Protein AF-A0A842L112-F1 (afdb_monomer_lite)

pLDDT: mean 90.88, std 11.53, range [52.0, 98.5]

Structure (mmCIF, N/CA/C/O backbone):
data_AF-A0A842L112-F1
#
_entry.id   AF-A0A842L112-F1
#
loop_
_atom_site.group_PDB
_atom_site.id
_atom_site.type_symbol
_atom_site.label_atom_id
_atom_site.label_alt_id
_atom_site.label_comp_id
_atom_site.label_asym_id
_atom_site.label_entity_id
_atom_site.label_seq_id
_atom_site.pdbx_PDB_ins_code
_atom_site.Cartn_x
_atom_site.Cartn_y
_atom_site.Cartn_z
_atom_site.occupancy
_atom_site.B_iso_or_equiv
_atom_site.auth_seq_id
_atom_site.auth_comp_id
_atom_site.auth_asym_id
_atom_site.auth_atom_id
_atom_site.pdbx_PDB_model_num
ATOM 1 N N . MET A 1 1 ? 9.617 6.730 -1.287 1.00 84.69 1 MET A N 1
ATOM 2 C CA . MET A 1 1 ? 8.475 6.600 -2.208 1.00 84.69 1 MET A CA 1
ATOM 3 C C . MET A 1 1 ? 7.296 7.236 -1.511 1.00 84.69 1 MET A C 1
ATOM 5 O O . MET A 1 1 ? 7.073 6.912 -0.352 1.00 84.69 1 MET A O 1
ATOM 9 N N . GLU A 1 2 ? 6.616 8.167 -2.167 1.00 93.19 2 GLU A N 1
ATOM 10 C CA . GLU A 1 2 ? 5.554 8.982 -1.563 1.00 93.19 2 GLU A CA 1
ATOM 11 C C . GLU A 1 2 ? 4.352 8.134 -1.112 1.00 93.19 2 GLU A C 1
ATOM 13 O O . GLU A 1 2 ? 3.786 8.353 -0.044 1.00 93.19 2 GLU A O 1
ATOM 18 N N . GLU A 1 3 ? 3.997 7.112 -1.888 1.00 96.38 3 GLU A N 1
ATOM 19 C CA . GLU A 1 3 ? 2.862 6.220 -1.640 1.00 96.38 3 GLU A CA 1
ATOM 20 C C . GLU A 1 3 ? 3.034 5.439 -0.337 1.00 96.38 3 GLU A C 1
ATOM 22 O O . GLU A 1 3 ? 2.093 5.316 0.444 1.00 96.38 3 GLU A O 1
ATOM 27 N N . ALA A 1 4 ? 4.251 4.970 -0.061 1.00 96.56 4 ALA A N 1
ATOM 28 C CA . ALA A 1 4 ? 4.565 4.286 1.185 1.00 96.56 4 ALA A CA 1
ATOM 29 C C . ALA A 1 4 ? 4.362 5.186 2.410 1.00 96.56 4 ALA A C 1
ATOM 31 O O . ALA A 1 4 ? 3.816 4.735 3.414 1.00 96.56 4 ALA A O 1
ATOM 32 N N . GLU A 1 5 ? 4.759 6.457 2.327 1.00 97.75 5 GLU A N 1
ATOM 33 C CA . GLU A 1 5 ? 4.565 7.414 3.422 1.00 97.75 5 GLU A CA 1
ATOM 34 C 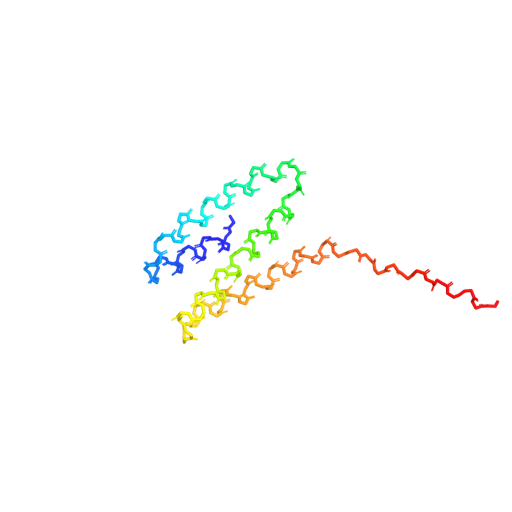C . GLU A 1 5 ? 3.077 7.698 3.656 1.00 97.75 5 GLU A C 1
ATOM 36 O O . GLU A 1 5 ? 2.630 7.716 4.802 1.00 97.75 5 GLU A O 1
ATOM 41 N N . LYS A 1 6 ? 2.276 7.813 2.586 1.00 97.81 6 LYS A N 1
ATOM 42 C CA . LYS A 1 6 ? 0.810 7.944 2.693 1.00 97.81 6 LYS A CA 1
ATOM 43 C C . LYS A 1 6 ? 0.175 6.734 3.382 1.00 97.81 6 LYS A C 1
ATOM 45 O O . LYS A 1 6 ? -0.680 6.904 4.250 1.00 97.81 6 LYS A O 1
ATOM 50 N N . VAL A 1 7 ? 0.604 5.516 3.037 1.00 97.69 7 VAL A N 1
ATOM 51 C CA . VAL A 1 7 ? 0.096 4.287 3.676 1.00 97.69 7 VAL A CA 1
ATOM 52 C C . VAL A 1 7 ? 0.530 4.207 5.135 1.00 97.69 7 VAL A C 1
ATOM 54 O O . VAL A 1 7 ? -0.289 3.854 5.984 1.00 97.69 7 VAL A O 1
ATOM 57 N N . LYS A 1 8 ? 1.775 4.575 5.455 1.00 98.12 8 LYS A N 1
ATOM 58 C CA . LYS A 1 8 ? 2.256 4.634 6.842 1.00 98.12 8 LYS A CA 1
ATOM 59 C C . LYS A 1 8 ? 1.454 5.631 7.674 1.00 98.12 8 LYS A C 1
ATOM 61 O O . LYS A 1 8 ? 0.956 5.255 8.730 1.00 98.12 8 LYS A O 1
ATOM 66 N N . ALA A 1 9 ? 1.233 6.844 7.174 1.00 97.88 9 ALA A N 1
ATOM 67 C CA . ALA A 1 9 ? 0.419 7.844 7.864 1.00 97.88 9 ALA A CA 1
ATOM 68 C C . ALA A 1 9 ? -1.013 7.342 8.131 1.00 97.88 9 ALA A C 1
ATOM 70 O O . ALA A 1 9 ? -1.562 7.542 9.216 1.00 97.88 9 ALA A O 1
ATOM 71 N N . LEU A 1 10 ? -1.610 6.629 7.169 1.00 97.75 10 LEU A N 1
ATOM 72 C CA . LEU A 1 10 ? -2.918 6.004 7.354 1.00 97.75 10 LEU A CA 1
ATOM 73 C C . LEU A 1 10 ? -2.884 4.895 8.418 1.00 97.75 10 LEU A C 1
ATOM 75 O O . LEU A 1 10 ? -3.758 4.859 9.282 1.00 97.75 10 LEU A O 1
ATOM 79 N N . CYS A 1 11 ? -1.879 4.017 8.391 1.00 97.44 11 CYS A N 1
ATOM 80 C CA . CYS A 1 11 ? -1.710 2.966 9.399 1.00 97.44 11 CYS A CA 1
ATOM 81 C C . CYS A 1 11 ? -1.543 3.561 10.803 1.00 97.44 11 CYS A C 1
ATOM 83 O O . CYS A 1 11 ? -2.167 3.085 11.749 1.00 97.44 11 CYS A O 1
ATOM 85 N N . GLU A 1 12 ? -0.768 4.638 10.939 1.00 97.12 12 GLU A N 1
ATOM 86 C CA . GLU A 1 12 ? -0.592 5.346 12.205 1.00 97.12 12 GLU A CA 1
ATOM 87 C C . GLU A 1 12 ? -1.914 5.935 12.717 1.00 97.12 12 GLU A C 1
ATOM 89 O O . GLU A 1 12 ? -2.285 5.692 13.868 1.00 97.12 12 GLU A O 1
ATOM 94 N N . LYS A 1 13 ? -2.679 6.616 11.850 1.00 96.88 13 LYS A N 1
ATOM 95 C CA . LYS A 1 13 ? -4.012 7.159 12.173 1.00 96.88 13 LYS A CA 1
ATOM 96 C C . LYS A 1 13 ? -4.998 6.073 12.623 1.00 96.88 13 LYS A C 1
ATOM 98 O O . LYS A 1 13 ? -5.849 6.332 13.470 1.00 96.88 13 LYS A O 1
ATOM 103 N N . LEU A 1 14 ? -4.892 4.866 12.065 1.00 96.31 14 LEU A N 1
ATOM 104 C CA . LEU A 1 14 ? -5.736 3.713 12.402 1.00 96.31 14 LEU A CA 1
ATOM 105 C C . LEU A 1 14 ? -5.261 2.939 13.645 1.00 96.31 14 LEU A C 1
ATOM 107 O O . LEU A 1 14 ? -5.962 2.032 14.096 1.00 96.31 14 LEU A O 1
ATOM 111 N N . GLY A 1 15 ? -4.095 3.284 14.201 1.00 96.69 15 GLY A N 1
ATOM 112 C CA . GLY A 1 15 ? -3.486 2.585 15.334 1.00 96.69 15 GLY A CA 1
ATOM 113 C C . GLY A 1 15 ? -2.739 1.296 14.964 1.00 96.69 15 GLY A C 1
ATOM 114 O O . GLY A 1 15 ? -2.313 0.565 15.855 1.00 96.69 15 GLY A O 1
ATOM 115 N N . GLU A 1 16 ? -2.528 1.025 13.676 1.00 95.81 16 GLU A N 1
ATOM 116 C CA . GLU A 1 16 ? -1.879 -0.181 13.140 1.00 95.81 16 GLU A CA 1
ATOM 117 C C . GLU A 1 16 ? -0.345 -0.044 13.146 1.00 95.81 16 GLU A C 1
ATOM 119 O O . GLU A 1 16 ? 0.322 -0.135 12.113 1.00 95.81 16 GLU A O 1
ATOM 124 N N . LYS A 1 17 ? 0.242 0.229 14.316 1.00 92.69 17 LYS A N 1
ATOM 125 C CA . LYS A 1 17 ? 1.667 0.594 14.438 1.00 92.69 17 LYS A CA 1
ATOM 126 C C . LYS A 1 17 ? 2.630 -0.498 13.971 1.00 92.69 17 LYS A C 1
ATOM 128 O O . LYS A 1 17 ? 3.690 -0.179 13.435 1.00 92.69 17 LYS A O 1
ATOM 133 N N . ASP A 1 18 ? 2.255 -1.765 14.119 1.00 93.81 18 ASP A N 1
ATOM 134 C CA . ASP A 1 18 ? 3.082 -2.892 13.674 1.00 93.81 18 ASP A CA 1
ATOM 135 C C . ASP A 1 18 ? 3.299 -2.878 12.154 1.00 93.81 18 ASP A C 1
ATOM 137 O O . ASP A 1 18 ? 4.386 -3.207 11.672 1.00 93.81 18 ASP A O 1
ATOM 141 N N . LEU A 1 19 ? 2.303 -2.401 11.397 1.00 95.56 19 LEU A N 1
ATOM 142 C CA . LEU A 1 19 ? 2.371 -2.312 9.940 1.00 95.56 19 LEU A CA 1
ATOM 143 C C . LE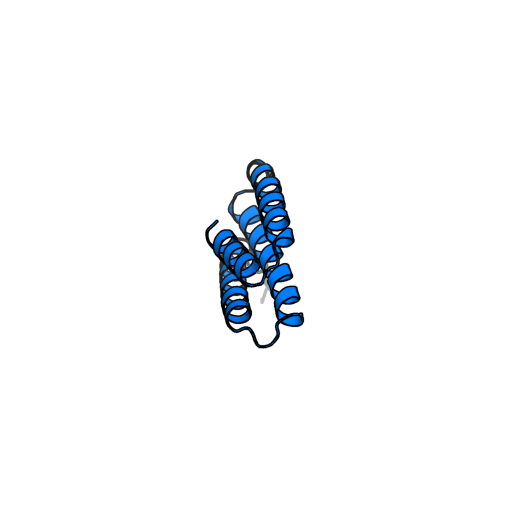U A 1 19 ? 3.400 -1.286 9.457 1.00 95.56 19 LEU A C 1
ATOM 145 O O . LEU A 1 19 ? 3.963 -1.469 8.379 1.00 95.56 19 LEU A O 1
ATOM 149 N N . LEU A 1 20 ? 3.699 -0.250 10.250 1.00 96.31 20 LEU A N 1
ATOM 150 C CA . LEU A 1 20 ? 4.720 0.748 9.907 1.00 96.31 20 LEU A CA 1
ATOM 151 C C . LEU A 1 20 ? 6.083 0.079 9.728 1.00 96.31 20 LEU A C 1
ATOM 153 O O . LEU A 1 20 ? 6.732 0.225 8.692 1.00 96.31 20 LEU A O 1
ATOM 157 N N . ARG A 1 21 ? 6.466 -0.750 10.708 1.00 95.19 21 ARG A N 1
ATOM 158 C CA . ARG A 1 21 ? 7.731 -1.489 10.681 1.00 95.19 21 ARG A CA 1
ATOM 159 C C . ARG A 1 21 ? 7.769 -2.493 9.535 1.00 95.19 21 ARG A C 1
ATOM 161 O O . ARG A 1 21 ? 8.825 -2.681 8.928 1.00 95.19 21 ARG A O 1
ATOM 168 N N . THR A 1 22 ? 6.644 -3.143 9.238 1.00 96.94 22 THR A N 1
ATOM 169 C CA . THR A 1 22 ? 6.546 -4.068 8.103 1.00 96.94 22 THR A CA 1
ATOM 170 C C . THR A 1 22 ? 6.775 -3.343 6.776 1.00 96.94 22 THR A C 1
ATOM 172 O O . THR A 1 22 ? 7.557 -3.830 5.960 1.00 96.94 22 THR A O 1
ATOM 175 N N . ILE A 1 23 ? 6.162 -2.170 6.580 1.00 97.44 23 ILE A N 1
ATOM 176 C CA . ILE A 1 23 ? 6.343 -1.352 5.372 1.00 97.44 23 ILE A CA 1
ATOM 177 C C . ILE A 1 23 ? 7.807 -0.939 5.217 1.00 97.44 23 ILE A C 1
ATOM 179 O O . ILE A 1 23 ? 8.392 -1.165 4.157 1.00 97.44 23 ILE A O 1
ATOM 183 N N . ASP A 1 24 ? 8.421 -0.396 6.269 1.00 96.56 24 ASP A N 1
ATOM 184 C CA . ASP A 1 24 ? 9.816 0.048 6.209 1.00 96.56 24 ASP A CA 1
ATOM 185 C C . ASP A 1 24 ? 10.767 -1.119 5.904 1.00 96.56 24 ASP A C 1
ATOM 187 O O . ASP A 1 24 ? 11.630 -1.008 5.031 1.00 96.56 24 ASP A O 1
ATOM 191 N N . SER A 1 25 ? 10.561 -2.269 6.553 1.00 96.94 25 SER A N 1
ATOM 192 C CA . SER A 1 25 ? 11.380 -3.469 6.328 1.00 96.94 25 SER A CA 1
ATOM 193 C C . SER A 1 25 ? 11.261 -3.974 4.889 1.00 96.94 25 SER A C 1
ATOM 195 O O . SER A 1 25 ? 12.266 -4.316 4.265 1.00 96.94 25 SER A O 1
ATOM 197 N N . PHE A 1 26 ? 10.043 -3.991 4.338 1.00 96.81 26 PHE A N 1
ATOM 198 C CA . PHE A 1 26 ? 9.819 -4.410 2.957 1.00 96.81 26 PHE A CA 1
ATOM 199 C C . PHE A 1 26 ? 10.488 -3.454 1.965 1.00 96.81 26 PHE A C 1
ATOM 201 O O . PHE A 1 26 ? 11.146 -3.905 1.032 1.00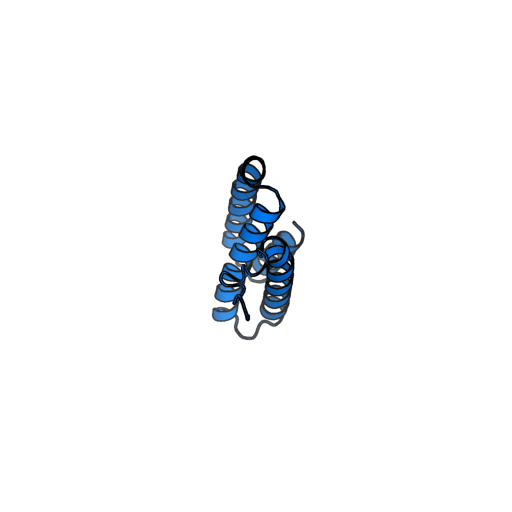 96.81 26 PHE A O 1
ATOM 208 N N . ILE A 1 27 ? 10.383 -2.140 2.180 1.00 95.62 27 ILE A N 1
ATOM 209 C CA . ILE A 1 27 ? 11.008 -1.137 1.307 1.00 95.62 27 ILE A CA 1
ATOM 210 C C . ILE A 1 27 ? 12.531 -1.245 1.333 1.00 95.62 27 ILE A C 1
ATOM 212 O O . ILE A 1 27 ? 13.155 -1.138 0.279 1.00 95.62 27 ILE A O 1
ATOM 216 N N . ILE A 1 28 ? 13.136 -1.466 2.503 1.00 95.06 28 ILE A N 1
ATOM 217 C CA . ILE A 1 28 ? 14.587 -1.666 2.623 1.00 95.06 28 ILE A CA 1
ATOM 218 C C . ILE A 1 28 ? 15.017 -2.883 1.799 1.00 95.06 28 ILE A C 1
ATOM 220 O O . ILE A 1 28 ? 15.873 -2.750 0.925 1.00 95.06 28 ILE A O 1
ATOM 224 N N . LEU A 1 29 ? 14.353 -4.027 1.992 1.00 94.75 29 LEU A N 1
ATOM 225 C CA . LEU A 1 29 ? 14.633 -5.251 1.236 1.00 94.75 29 LEU A CA 1
ATOM 226 C C . LEU A 1 29 ? 14.503 -5.029 -0.279 1.00 94.75 29 LEU A C 1
ATOM 228 O O . LEU A 1 29 ? 15.340 -5.461 -1.068 1.00 94.75 29 LEU A O 1
ATOM 232 N N . GLN A 1 30 ? 13.451 -4.331 -0.697 1.00 93.94 30 GLN A N 1
ATOM 233 C CA . GLN A 1 30 ? 13.187 -4.029 -2.098 1.00 93.94 30 GLN A CA 1
ATOM 234 C C . GLN A 1 30 ? 14.247 -3.094 -2.703 1.00 93.94 30 GLN A C 1
ATOM 236 O O . GLN A 1 30 ? 14.714 -3.326 -3.818 1.00 93.94 30 GLN A O 1
ATOM 241 N N . ARG A 1 31 ? 14.713 -2.090 -1.955 1.00 89.75 31 ARG A N 1
ATOM 242 C CA . ARG A 1 31 ? 15.809 -1.204 -2.384 1.00 89.75 31 ARG A CA 1
ATOM 243 C C . ARG A 1 31 ? 17.131 -1.942 -2.556 1.00 89.75 31 ARG A C 1
ATOM 245 O O . ARG A 1 31 ? 17.859 -1.643 -3.493 1.00 89.75 31 ARG A O 1
ATOM 252 N N . GLU A 1 32 ? 17.434 -2.931 -1.724 1.00 90.69 32 GLU A N 1
ATOM 253 C CA . GLU A 1 32 ? 18.625 -3.766 -1.931 1.00 90.69 32 GLU A CA 1
ATOM 254 C C . GLU A 1 32 ? 18.543 -4.557 -3.250 1.00 90.69 32 GLU A C 1
ATOM 256 O O . GLU A 1 32 ? 19.544 -4.726 -3.953 1.00 90.69 32 GLU A O 1
ATOM 261 N N . LEU A 1 33 ? 17.336 -4.981 -3.640 1.00 87.81 33 LEU A N 1
ATOM 262 C CA . LEU A 1 33 ? 17.081 -5.682 -4.901 1.00 87.81 33 LEU A CA 1
ATOM 263 C C . LEU A 1 33 ? 17.086 -4.764 -6.136 1.00 87.81 33 LEU A C 1
ATOM 265 O O . LEU A 1 33 ? 17.273 -5.270 -7.248 1.00 87.81 33 LEU A O 1
ATOM 269 N N . SER A 1 34 ? 16.921 -3.444 -5.980 1.00 84.00 34 SER A N 1
ATOM 270 C CA . SER A 1 34 ? 16.831 -2.506 -7.117 1.00 84.00 34 SER A CA 1
ATOM 271 C C . SER A 1 34 ? 18.115 -2.463 -7.935 1.00 84.00 34 SER A C 1
ATOM 273 O O . SER A 1 34 ? 18.059 -2.426 -9.163 1.00 84.00 34 SER A O 1
ATOM 275 N N . THR A 1 35 ? 19.260 -2.619 -7.268 1.00 78.94 35 THR A N 1
ATOM 276 C CA . THR A 1 35 ? 20.588 -2.732 -7.892 1.00 78.94 35 THR A CA 1
ATOM 277 C C . THR A 1 35 ? 20.700 -3.900 -8.879 1.00 78.94 35 THR A C 1
ATOM 279 O O . THR A 1 35 ? 21.555 -3.874 -9.760 1.00 78.94 35 THR A O 1
ATOM 282 N N . LYS A 1 36 ? 19.834 -4.918 -8.756 1.00 76.19 36 LYS A N 1
ATOM 283 C CA . LYS A 1 36 ? 19.844 -6.140 -9.578 1.00 76.19 36 LYS A CA 1
ATOM 284 C C . LYS A 1 36 ? 18.701 -6.215 -10.589 1.00 76.19 36 LYS A C 1
ATOM 286 O O . LYS A 1 36 ? 18.848 -6.893 -11.600 1.00 76.19 36 LYS A O 1
ATOM 291 N N . LYS A 1 37 ? 17.550 -5.598 -10.297 1.00 75.56 37 LYS A N 1
ATOM 292 C CA . LYS A 1 37 ? 16.305 -5.769 -11.074 1.00 75.56 37 LYS A CA 1
ATOM 293 C C . LYS A 1 37 ? 15.769 -4.490 -11.727 1.00 75.56 37 LYS A C 1
ATOM 295 O O . LYS A 1 37 ? 14.828 -4.578 -12.509 1.00 75.56 37 LYS A O 1
ATOM 300 N N . GLY A 1 38 ? 16.367 -3.334 -11.442 1.00 87.19 38 GLY A N 1
ATOM 301 C CA . GLY A 1 38 ? 15.897 -2.031 -11.912 1.00 87.19 38 GLY A CA 1
ATOM 302 C C . GLY A 1 38 ? 14.863 -1.402 -10.974 1.00 87.19 38 GLY A C 1
ATOM 303 O O . GLY A 1 38 ? 14.096 -2.094 -10.302 1.00 87.19 38 GLY A O 1
ATOM 304 N N . GLU A 1 39 ? 14.860 -0.070 -10.916 1.00 89.81 39 GLU A N 1
ATOM 305 C CA . GLU A 1 39 ? 14.044 0.705 -9.974 1.00 89.81 39 GLU A CA 1
ATOM 306 C C . GLU A 1 39 ? 12.538 0.545 -10.224 1.00 89.81 39 GLU A C 1
ATOM 308 O O . GLU A 1 39 ? 11.788 0.284 -9.285 1.00 89.81 39 GLU A O 1
ATOM 313 N N . ASP A 1 40 ? 12.099 0.594 -11.485 1.00 91.06 40 ASP A N 1
ATOM 314 C CA . ASP A 1 40 ? 10.683 0.439 -11.834 1.00 91.06 40 ASP A CA 1
ATOM 315 C C . ASP A 1 40 ? 10.142 -0.943 -11.423 1.00 91.06 40 ASP A C 1
ATOM 317 O O . ASP A 1 40 ? 9.035 -1.041 -10.897 1.00 91.06 40 ASP A O 1
ATOM 321 N N . PHE A 1 41 ? 10.934 -2.013 -11.570 1.00 90.12 41 PHE A N 1
ATOM 322 C CA . PHE A 1 41 ? 10.512 -3.363 -11.177 1.00 90.12 41 PHE A CA 1
ATOM 323 C C . PHE A 1 41 ? 10.274 -3.449 -9.666 1.00 90.12 41 PHE A C 1
ATOM 325 O O . PHE A 1 41 ? 9.289 -4.013 -9.186 1.00 90.12 41 PHE A O 1
ATOM 332 N N . VAL A 1 42 ? 11.190 -2.856 -8.906 1.00 93.25 42 VAL A N 1
ATOM 333 C CA . VAL A 1 42 ? 11.110 -2.789 -7.450 1.00 93.25 42 VAL A CA 1
ATOM 334 C C . VAL A 1 42 ? 9.931 -1.930 -6.996 1.00 93.25 42 VAL A C 1
ATOM 336 O O . VAL A 1 42 ? 9.223 -2.294 -6.056 1.00 93.25 42 VAL A O 1
ATOM 339 N N . ASN A 1 43 ? 9.666 -0.829 -7.694 1.00 94.81 43 ASN A N 1
ATOM 340 C CA . ASN A 1 43 ? 8.537 0.041 -7.402 1.00 94.81 43 ASN A CA 1
ATOM 341 C C . ASN A 1 43 ? 7.190 -0.664 -7.644 1.00 94.81 43 ASN A C 1
ATOM 343 O O . ASN A 1 43 ? 6.304 -0.541 -6.799 1.00 94.81 43 ASN A O 1
ATOM 347 N N . VAL A 1 44 ? 7.050 -1.481 -8.701 1.00 95.44 44 VAL A N 1
ATOM 348 C CA . VAL A 1 44 ? 5.856 -2.335 -8.902 1.00 95.44 44 VAL A CA 1
ATOM 349 C C . VAL A 1 44 ? 5.658 -3.278 -7.715 1.00 95.44 44 VAL A C 1
ATOM 351 O O . VAL A 1 44 ? 4.549 -3.383 -7.189 1.00 95.44 44 VAL A O 1
ATOM 354 N N . ALA A 1 45 ? 6.728 -3.927 -7.247 1.00 95.38 45 ALA A N 1
ATOM 355 C CA . ALA A 1 45 ? 6.656 -4.850 -6.115 1.00 95.38 45 ALA A CA 1
ATOM 356 C C . ALA A 1 45 ? 6.227 -4.151 -4.812 1.00 95.38 45 ALA A C 1
ATOM 358 O O . ALA A 1 45 ? 5.400 -4.684 -4.070 1.00 95.38 45 ALA A O 1
ATOM 359 N N . ILE A 1 46 ? 6.747 -2.948 -4.544 1.00 97.31 46 ILE A N 1
ATOM 360 C CA . ILE A 1 46 ? 6.335 -2.132 -3.392 1.00 97.31 46 ILE A CA 1
ATOM 361 C C . ILE A 1 46 ? 4.863 -1.738 -3.506 1.00 97.31 46 ILE A C 1
ATOM 363 O O . ILE A 1 46 ? 4.111 -1.944 -2.554 1.00 97.31 46 ILE A O 1
ATOM 367 N N . LEU A 1 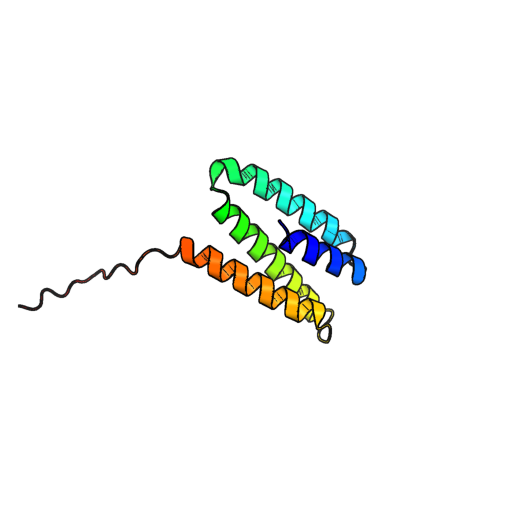47 ? 4.420 -1.239 -4.660 1.00 97.81 47 LEU A N 1
ATOM 368 C CA . LEU A 1 47 ? 3.020 -0.866 -4.866 1.00 97.81 47 LEU A CA 1
ATOM 369 C C . LEU A 1 47 ? 2.078 -2.072 -4.716 1.00 97.81 47 LEU A C 1
ATOM 371 O O . LEU A 1 47 ? 1.040 -1.952 -4.070 1.00 97.81 47 LEU A O 1
ATOM 375 N N . GLY A 1 48 ? 2.456 -3.247 -5.227 1.00 98.00 48 GLY A N 1
ATOM 376 C CA . GLY A 1 48 ? 1.677 -4.480 -5.069 1.00 98.00 48 GLY A CA 1
ATOM 377 C C . GLY A 1 48 ? 1.570 -4.938 -3.612 1.00 98.00 48 GLY A C 1
ATOM 378 O O . GLY A 1 48 ? 0.496 -5.338 -3.157 1.00 98.00 48 GLY A O 1
ATOM 379 N N . PHE A 1 49 ? 2.657 -4.821 -2.848 1.00 98.12 49 PHE A N 1
ATOM 380 C CA . PHE A 1 49 ? 2.649 -5.101 -1.413 1.00 98.12 49 PHE A CA 1
ATOM 381 C C . PHE A 1 49 ? 1.713 -4.151 -0.648 1.00 98.12 49 PHE A C 1
ATOM 383 O O . PHE A 1 49 ? 0.861 -4.605 0.122 1.00 98.12 49 PHE A O 1
ATOM 390 N N . LEU A 1 50 ? 1.816 -2.843 -0.905 1.00 98.38 50 LEU A N 1
ATOM 391 C CA . LEU A 1 50 ? 0.957 -1.833 -0.282 1.00 98.38 50 LEU A CA 1
ATOM 392 C C . LEU A 1 50 ? -0.523 -2.028 -0.654 1.00 98.38 50 LEU A C 1
ATOM 394 O O . LEU A 1 50 ? -1.393 -1.914 0.211 1.00 98.38 50 LEU A O 1
ATOM 398 N N . GLU A 1 51 ? -0.821 -2.381 -1.908 1.00 98.50 51 GLU A N 1
ATOM 399 C CA . GLU A 1 51 ? -2.176 -2.737 -2.340 1.00 98.50 51 GLU A CA 1
ATOM 400 C C . GLU A 1 51 ? -2.734 -3.910 -1.520 1.00 98.50 51 GLU A C 1
ATOM 402 O O . GLU A 1 51 ? -3.850 -3.824 -1.001 1.00 98.50 51 GLU A O 1
ATOM 407 N N . GLY A 1 52 ? -1.963 -4.989 -1.352 1.00 98.06 52 GLY A N 1
ATOM 408 C CA . GLY A 1 52 ? -2.382 -6.154 -0.566 1.00 98.06 52 GLY A CA 1
ATOM 409 C C . GLY A 1 52 ? -2.698 -5.810 0.895 1.00 98.06 52 GLY A C 1
ATOM 410 O O . GLY A 1 52 ? -3.694 -6.287 1.458 1.00 98.06 52 GLY A O 1
ATOM 411 N N . MET A 1 53 ? -1.898 -4.925 1.496 1.00 97.56 53 MET A N 1
ATOM 412 C CA . MET A 1 53 ? -2.162 -4.401 2.838 1.00 97.56 53 MET A CA 1
ATOM 413 C C . MET A 1 53 ? -3.469 -3.608 2.891 1.00 97.56 53 MET A C 1
ATOM 415 O O . MET A 1 53 ? -4.311 -3.872 3.750 1.00 97.56 53 MET A O 1
ATOM 419 N N . LEU A 1 54 ? -3.681 -2.679 1.957 1.00 98.19 54 LEU A N 1
ATOM 420 C CA . LEU A 1 54 ? -4.891 -1.857 1.911 1.00 98.19 54 LEU A CA 1
ATOM 421 C C . LEU A 1 54 ? -6.153 -2.684 1.639 1.00 98.19 54 LEU A C 1
ATOM 423 O O . LEU A 1 54 ? -7.196 -2.405 2.226 1.00 98.19 54 LEU A O 1
ATOM 427 N N . VAL A 1 55 ? -6.075 -3.745 0.829 1.00 98.25 55 VAL A N 1
ATOM 428 C CA . VAL A 1 55 ? -7.182 -4.703 0.651 1.00 98.25 55 VAL A CA 1
ATOM 429 C C . VAL A 1 55 ? -7.554 -5.365 1.979 1.00 98.25 55 VAL A C 1
ATOM 431 O O . VAL A 1 55 ? -8.741 -5.523 2.278 1.00 98.25 55 VAL A O 1
ATOM 434 N N . SER A 1 56 ? -6.558 -5.733 2.784 1.00 97.31 56 SER A N 1
ATOM 435 C CA . SER A 1 56 ? -6.774 -6.337 4.103 1.00 97.31 56 SER A CA 1
ATOM 436 C C . SER A 1 56 ? -7.346 -5.323 5.099 1.00 97.31 56 SER A C 1
ATOM 438 O O . SER A 1 56 ? -8.340 -5.614 5.764 1.00 97.31 56 SER A O 1
ATOM 440 N N . LEU A 1 57 ? -6.809 -4.100 5.130 1.00 97.19 57 LEU A N 1
ATOM 441 C CA . LEU A 1 57 ? -7.332 -3.006 5.954 1.00 97.19 57 LEU A CA 1
ATOM 442 C C . LEU A 1 57 ? -8.765 -2.631 5.568 1.00 97.19 57 LEU A C 1
ATOM 444 O O . LEU A 1 57 ? -9.589 -2.410 6.449 1.00 97.19 57 LEU A O 1
ATOM 448 N N . ARG A 1 58 ? -9.114 -2.649 4.278 1.00 97.62 58 ARG A N 1
ATOM 449 C CA . ARG A 1 58 ? -10.485 -2.395 3.813 1.00 97.62 58 ARG A CA 1
ATOM 450 C C .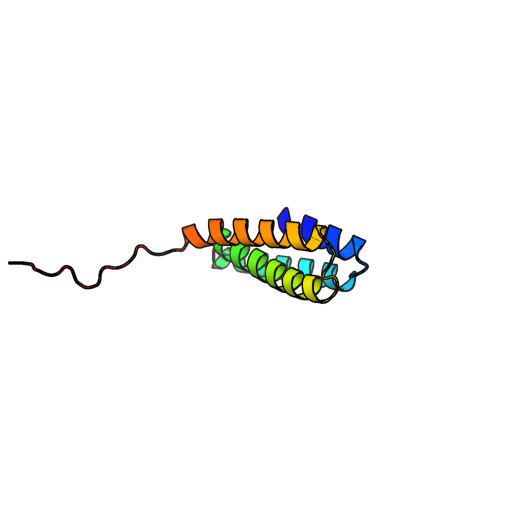 ARG A 1 58 ? -11.473 -3.426 4.354 1.00 97.62 58 ARG A C 1
ATOM 452 O O . ARG A 1 58 ? -12.613 -3.080 4.629 1.00 97.62 58 ARG A O 1
ATOM 459 N N . LYS A 1 59 ? -11.061 -4.686 4.530 1.00 97.19 59 LYS A N 1
ATOM 460 C CA . LYS A 1 59 ? -11.916 -5.706 5.166 1.00 97.19 59 LYS A CA 1
ATOM 461 C C . LYS A 1 59 ? -12.145 -5.403 6.650 1.00 97.19 59 LYS A C 1
ATOM 463 O O . LYS A 1 59 ? -13.249 -5.613 7.138 1.00 97.19 59 LYS A O 1
ATOM 468 N N . LYS A 1 60 ? -11.119 -4.903 7.347 1.00 97.25 60 LYS A N 1
ATOM 469 C CA . LYS A 1 60 ? -11.183 -4.534 8.772 1.00 97.25 60 LYS A CA 1
ATOM 470 C C . LYS A 1 60 ? -11.950 -3.224 9.014 1.00 97.25 60 LYS A C 1
ATOM 472 O O . LYS A 1 60 ? -12.674 -3.117 9.996 1.00 97.25 60 LYS A O 1
ATOM 477 N N . TYR A 1 61 ? -11.836 -2.261 8.100 1.00 97.12 61 TYR A N 1
ATOM 478 C CA . TYR A 1 61 ? -12.441 -0.928 8.176 1.00 97.12 61 TYR A CA 1
ATOM 479 C C . TYR A 1 61 ? -13.255 -0.613 6.904 1.00 97.12 61 TYR A C 1
ATOM 481 O O . TYR A 1 61 ? -12.881 0.267 6.124 1.00 97.12 61 TYR A O 1
ATOM 489 N N . PRO A 1 62 ? -14.382 -1.305 6.663 1.00 95.69 62 PRO A N 1
ATOM 490 C CA . PRO A 1 62 ? -15.090 -1.261 5.379 1.00 95.69 62 PRO A CA 1
ATOM 491 C C . PRO A 1 62 ? -15.635 0.119 4.995 1.00 95.69 62 PRO A C 1
ATOM 493 O O . PRO A 1 62 ? -15.696 0.441 3.811 1.00 95.69 62 PRO A O 1
ATOM 496 N N . GLN A 1 63 ? -15.990 0.945 5.979 1.00 96.81 63 GLN A N 1
ATOM 497 C CA . GLN A 1 63 ? -16.561 2.279 5.754 1.00 96.81 63 GLN A CA 1
ATOM 498 C C . GLN A 1 63 ? -15.508 3.395 5.676 1.00 96.81 63 GLN A C 1
ATOM 500 O O . GLN A 1 63 ? -15.852 4.555 5.458 1.00 96.81 63 GLN A O 1
ATOM 505 N N . ASN A 1 64 ? -14.225 3.076 5.867 1.00 97.50 64 ASN A N 1
ATOM 506 C CA . ASN A 1 64 ? -13.172 4.082 5.872 1.00 97.50 64 ASN A CA 1
ATOM 507 C C . ASN A 1 64 ? -12.817 4.506 4.436 1.00 97.50 64 ASN A C 1
ATOM 509 O O . ASN A 1 64 ? -12.210 3.745 3.680 1.00 97.50 64 ASN A O 1
ATOM 513 N N . GLN A 1 65 ? -13.195 5.734 4.080 1.00 97.56 65 GLN A N 1
ATOM 514 C CA . GLN A 1 65 ? -12.971 6.306 2.751 1.00 97.56 65 GLN A CA 1
ATOM 515 C C . GLN A 1 65 ? -11.488 6.584 2.459 1.00 97.56 65 GLN A C 1
ATOM 517 O O . GLN A 1 65 ? -11.070 6.448 1.312 1.00 97.56 65 GLN A O 1
ATOM 522 N N . ASP A 1 66 ? -10.672 6.876 3.479 1.00 97.69 66 ASP A N 1
ATOM 523 C CA . ASP A 1 66 ? -9.230 7.106 3.308 1.00 97.69 66 ASP A CA 1
ATOM 524 C C . ASP A 1 66 ? -8.534 5.835 2.784 1.00 97.69 66 ASP A C 1
ATOM 526 O O . ASP A 1 66 ? -7.693 5.905 1.887 1.00 97.69 66 ASP A O 1
ATOM 530 N N . ILE A 1 67 ? -8.925 4.654 3.289 1.00 98.12 67 ILE A N 1
ATOM 531 C CA . ILE A 1 67 ? -8.423 3.362 2.787 1.00 98.12 67 ILE A CA 1
ATOM 532 C C . ILE A 1 67 ? -8.847 3.141 1.333 1.00 98.12 67 ILE A C 1
ATOM 534 O O . ILE A 1 67 ? -8.040 2.677 0.529 1.00 98.12 67 ILE A O 1
ATOM 538 N N . GLN A 1 68 ? -10.100 3.449 0.992 1.00 97.75 68 GLN A N 1
ATOM 539 C CA . GLN A 1 68 ? -10.618 3.246 -0.363 1.00 97.75 68 GLN A CA 1
ATOM 540 C C . GLN A 1 68 ? -9.895 4.142 -1.376 1.00 97.75 68 GLN A C 1
ATOM 542 O O . GLN A 1 68 ? -9.380 3.629 -2.369 1.00 97.75 68 GLN A O 1
ATOM 547 N N . GLY A 1 69 ? -9.773 5.439 -1.080 1.00 97.94 69 GLY A N 1
ATOM 548 C CA . GLY A 1 69 ? -9.077 6.388 -1.948 1.00 97.94 69 GLY A CA 1
ATOM 549 C C . GLY A 1 69 ? -7.596 6.050 -2.121 1.00 97.94 69 GLY A C 1
ATOM 550 O O . GLY A 1 69 ? -7.070 6.097 -3.233 1.00 97.94 69 GLY A O 1
ATOM 551 N N . LEU A 1 70 ? -6.917 5.632 -1.047 1.00 98.12 70 LEU A N 1
ATOM 552 C CA . LEU A 1 70 ? -5.509 5.250 -1.141 1.00 98.12 70 LEU A CA 1
ATOM 553 C C . LEU A 1 70 ? -5.311 3.936 -1.913 1.00 98.12 70 LEU A C 1
ATOM 555 O O . LEU A 1 70 ? -4.347 3.808 -2.666 1.00 98.12 70 LEU A O 1
ATOM 559 N N . LEU A 1 71 ? -6.232 2.978 -1.772 1.00 98.31 71 LEU A N 1
ATOM 560 C CA . LEU A 1 71 ? -6.207 1.724 -2.527 1.00 98.31 71 LEU A CA 1
ATOM 561 C C . LEU A 1 71 ? -6.358 1.973 -4.034 1.00 98.31 71 LEU A C 1
ATOM 563 O O . LEU A 1 71 ? -5.645 1.366 -4.831 1.00 98.31 71 LEU A O 1
ATOM 567 N N . GLU A 1 72 ? -7.261 2.869 -4.426 1.00 98.25 72 GLU A N 1
ATOM 568 C CA . GLU A 1 72 ? -7.470 3.239 -5.828 1.00 98.25 72 GLU A CA 1
ATOM 569 C C . GLU A 1 72 ? -6.267 3.989 -6.418 1.00 98.25 72 GLU A C 1
ATOM 571 O O . GLU A 1 72 ? -5.811 3.660 -7.519 1.00 98.25 72 GLU A O 1
ATOM 576 N N . LEU A 1 73 ? -5.673 4.912 -5.653 1.00 98.00 73 LEU A N 1
ATOM 577 C CA . LEU A 1 73 ? -4.438 5.596 -6.042 1.00 98.00 73 LEU A CA 1
ATOM 578 C C . LEU A 1 73 ? -3.296 4.604 -6.305 1.00 98.00 73 LEU A C 1
ATOM 580 O O . LEU A 1 73 ? -2.620 4.694 -7.331 1.00 98.00 73 LEU A O 1
ATOM 584 N N . ILE A 1 74 ? -3.074 3.656 -5.388 1.00 98.12 74 ILE A N 1
ATOM 585 C CA . ILE A 1 74 ? -1.993 2.671 -5.523 1.00 98.12 74 ILE A CA 1
ATOM 586 C C . ILE A 1 74 ? -2.236 1.742 -6.710 1.00 98.12 74 ILE A C 1
ATOM 588 O O . ILE A 1 74 ? -1.299 1.473 -7.458 1.00 98.12 74 ILE A O 1
ATOM 592 N N . ARG A 1 75 ? -3.478 1.297 -6.926 1.00 98.19 75 ARG A N 1
ATOM 593 C CA . ARG A 1 75 ? -3.844 0.488 -8.099 1.00 98.19 75 ARG A CA 1
ATOM 594 C C . ARG A 1 75 ? -3.529 1.193 -9.405 1.00 98.19 75 ARG A C 1
ATOM 596 O O . ARG A 1 75 ? -2.921 0.588 -10.282 1.00 98.19 75 ARG A O 1
ATOM 603 N N . THR A 1 76 ? -3.908 2.464 -9.501 1.00 97.88 76 THR A N 1
ATOM 604 C CA . THR A 1 76 ? -3.668 3.287 -10.690 1.00 97.88 76 THR A CA 1
ATOM 605 C C . THR A 1 76 ? -2.172 3.395 -10.966 1.00 97.88 76 THR A C 1
ATOM 607 O O . THR A 1 76 ? -1.711 3.004 -12.034 1.00 97.88 76 THR A O 1
ATOM 610 N N . LYS A 1 77 ? -1.387 3.793 -9.960 1.00 96.56 77 LYS A N 1
ATOM 611 C CA . LYS A 1 77 ? 0.072 3.917 -10.092 1.00 96.56 77 LYS A CA 1
ATOM 612 C C . LYS A 1 77 ? 0.764 2.595 -10.404 1.00 96.56 77 LYS A C 1
ATOM 614 O O . LYS A 1 77 ? 1.725 2.571 -11.169 1.00 96.56 77 LYS A O 1
ATOM 619 N N . ARG A 1 78 ? 0.296 1.487 -9.819 1.00 96.62 78 ARG A N 1
ATOM 620 C CA . ARG A 1 78 ? 0.840 0.158 -10.118 1.00 96.62 78 ARG A CA 1
ATOM 621 C C . ARG A 1 78 ? 0.571 -0.216 -11.571 1.00 96.62 78 ARG A C 1
ATOM 623 O O . ARG A 1 78 ? 1.503 -0.640 -12.239 1.00 96.62 78 ARG A O 1
ATOM 630 N N . ALA A 1 79 ? -0.654 -0.016 -12.056 1.00 96.00 79 ALA A N 1
ATOM 631 C CA . ALA A 1 79 ? -1.026 -0.311 -13.436 1.00 96.00 79 ALA A CA 1
ATOM 632 C C . ALA A 1 79 ? -0.237 0.540 -14.447 1.00 96.00 79 ALA A C 1
ATOM 634 O O . ALA A 1 79 ? 0.290 -0.000 -15.414 1.00 96.00 79 ALA A O 1
ATOM 635 N N . GLU A 1 80 ? -0.085 1.845 -14.194 1.00 95.00 80 GLU A N 1
ATOM 636 C CA . GLU A 1 80 ? 0.737 2.746 -15.022 1.00 95.00 80 GLU A CA 1
ATOM 637 C C . GLU A 1 80 ? 2.192 2.271 -15.126 1.00 95.00 80 GLU A C 1
ATOM 639 O O . GLU A 1 80 ? 2.813 2.342 -16.186 1.00 95.00 80 GLU A O 1
ATOM 644 N N . LEU A 1 81 ? 2.745 1.776 -14.018 1.00 93.75 81 LEU A N 1
ATOM 645 C CA . LEU A 1 81 ? 4.115 1.288 -13.978 1.00 93.75 81 LEU A CA 1
ATOM 646 C C . LEU A 1 81 ? 4.254 -0.096 -14.626 1.00 93.75 81 LEU A C 1
ATOM 648 O O . LEU A 1 81 ? 5.232 -0.342 -15.328 1.00 93.75 81 LEU A O 1
ATOM 652 N N . GLU A 1 82 ? 3.273 -0.978 -14.428 1.00 93.81 82 GLU A N 1
ATOM 653 C CA . GLU A 1 82 ? 3.190 -2.294 -15.071 1.00 93.81 82 GLU A CA 1
ATOM 654 C C . GLU A 1 82 ? 3.086 -2.198 -16.593 1.00 93.81 82 GLU A C 1
ATOM 656 O O . GLU A 1 82 ? 3.670 -3.028 -17.290 1.00 93.81 82 GLU A O 1
ATOM 661 N N . GLU A 1 83 ? 2.424 -1.166 -17.118 1.00 92.62 83 GLU A N 1
ATOM 662 C CA . GLU A 1 83 ? 2.310 -0.940 -18.561 1.00 92.62 83 GLU A CA 1
ATOM 663 C C . GLU A 1 83 ? 3.680 -0.804 -19.233 1.00 92.62 83 GLU A C 1
ATOM 665 O O . GLU A 1 83 ? 3.884 -1.315 -20.331 1.00 92.62 83 GLU A O 1
ATOM 670 N N . LYS A 1 84 ? 4.670 -0.223 -18.541 1.00 87.88 84 LYS A N 1
ATOM 671 C CA . LYS A 1 84 ? 6.050 -0.132 -19.049 1.00 87.88 84 LYS A CA 1
ATOM 672 C C . LYS A 1 84 ? 6.705 -1.499 -19.269 1.00 87.88 84 LYS A C 1
ATOM 674 O O . LYS A 1 84 ? 7.674 -1.602 -20.019 1.00 87.88 84 LYS A O 1
ATOM 679 N N . PHE A 1 85 ? 6.213 -2.535 -18.592 1.00 85.06 85 PHE A N 1
ATOM 680 C CA . PHE A 1 85 ? 6.705 -3.907 -18.698 1.00 85.06 85 PHE A CA 1
ATOM 681 C C . PHE A 1 85 ? 5.853 -4.778 -19.618 1.00 85.06 85 PHE A C 1
ATOM 683 O O . PHE A 1 85 ? 6.239 -5.921 -19.893 1.00 85.06 85 PHE A O 1
ATOM 690 N N . ARG A 1 86 ? 4.702 -4.280 -20.089 1.00 82.25 86 ARG A N 1
ATOM 691 C CA . ARG A 1 86 ? 3.860 -5.018 -21.024 1.00 82.25 86 ARG A CA 1
ATOM 692 C C . ARG A 1 86 ? 4.652 -5.208 -22.316 1.00 82.25 86 ARG A C 1
ATOM 694 O O . ARG A 1 86 ? 5.004 -4.254 -23.005 1.00 82.25 86 ARG A O 1
ATOM 701 N N . LYS A 1 87 ? 4.970 -6.464 -22.633 1.00 73.00 87 LYS A N 1
ATOM 702 C CA . LYS A 1 87 ? 5.563 -6.789 -23.930 1.00 73.00 87 LYS A CA 1
ATOM 703 C C . LYS A 1 87 ? 4.526 -6.523 -25.023 1.00 73.00 87 LYS A C 1
ATOM 705 O O . LYS A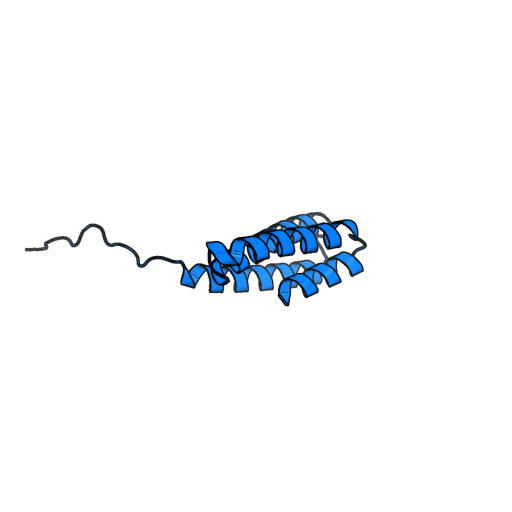 1 87 ? 3.347 -6.785 -24.780 1.00 73.00 87 LYS A O 1
ATOM 710 N N . PRO A 1 88 ? 4.949 -6.047 -26.206 1.00 68.50 88 PRO A N 1
ATOM 711 C CA . PRO A 1 88 ? 4.053 -5.961 -27.347 1.00 68.50 88 PRO A CA 1
ATOM 712 C C . PRO A 1 88 ? 3.438 -7.334 -27.618 1.00 68.50 88 PRO A C 1
ATOM 714 O O . PRO A 1 88 ? 4.097 -8.366 -27.447 1.00 68.50 88 PRO A O 1
ATOM 717 N N . GLU A 1 89 ? 2.161 -7.328 -27.986 1.00 70.12 89 GLU A N 1
ATOM 718 C CA . GLU A 1 89 ? 1.417 -8.533 -28.321 1.00 70.12 89 GLU A CA 1
ATOM 719 C C . GLU A 1 89 ? 2.123 -9.217 -29.497 1.00 70.12 89 GLU A C 1
ATOM 721 O O . GLU A 1 89 ? 2.230 -8.666 -30.592 1.00 70.12 89 GLU A O 1
ATOM 726 N N . ILE A 1 90 ? 2.710 -10.391 -29.248 1.00 65.81 90 ILE A N 1
ATOM 727 C CA . ILE A 1 90 ? 3.354 -11.161 -30.308 1.00 65.81 90 ILE A CA 1
ATOM 728 C C . ILE A 1 90 ? 2.220 -11.826 -31.081 1.00 65.81 90 ILE A C 1
ATOM 730 O O . ILE A 1 90 ? 1.677 -12.840 -30.637 1.00 65.81 90 ILE A O 1
ATOM 734 N N . HIS A 1 91 ? 1.863 -11.263 -32.234 1.00 70.81 91 HIS A N 1
ATOM 735 C CA . HIS A 1 91 ? 1.049 -11.965 -33.218 1.00 70.81 91 HIS A CA 1
ATOM 736 C C . HIS A 1 91 ? 1.888 -13.131 -33.756 1.00 70.81 91 HIS A C 1
ATOM 738 O O . HIS A 1 91 ? 2.695 -12.978 -34.665 1.00 70.81 91 HIS A O 1
ATOM 744 N N . LEU A 1 92 ? 1.754 -14.299 -33.120 1.00 63.66 92 LEU A N 1
ATOM 745 C CA . LEU A 1 92 ? 2.523 -15.511 -33.439 1.00 63.66 92 LEU A CA 1
ATOM 746 C C . LEU A 1 92 ? 2.195 -16.093 -34.822 1.00 63.66 92 LEU A C 1
ATOM 748 O O . LEU A 1 92 ? 2.869 -17.018 -35.267 1.00 63.66 92 LEU A O 1
ATOM 752 N N . PHE A 1 93 ? 1.192 -15.543 -35.503 1.00 70.44 93 PHE A N 1
ATOM 753 C CA . PHE A 1 93 ? 0.770 -15.953 -36.828 1.00 70.44 93 PHE A CA 1
ATOM 754 C C . PHE A 1 93 ? 0.439 -14.693 -37.630 1.00 70.44 93 PHE A C 1
ATOM 756 O O . PHE A 1 93 ? -0.678 -14.185 -37.570 1.00 70.44 93 PHE A O 1
ATOM 763 N N . GLU A 1 94 ? 1.419 -14.165 -38.364 1.00 58.84 94 GLU A N 1
ATOM 764 C CA . GLU A 1 94 ? 1.091 -13.491 -39.617 1.00 58.84 94 GLU A CA 1
ATOM 765 C C . GLU A 1 94 ? 0.518 -14.593 -40.513 1.00 58.84 94 GLU A C 1
ATOM 767 O O . GLU A 1 94 ? 1.243 -15.476 -40.979 1.00 58.84 94 GLU A O 1
ATOM 772 N N . GLU A 1 95 ? -0.810 -14.629 -40.647 1.00 57.09 95 GLU A N 1
ATOM 773 C CA . GLU A 1 95 ? -1.443 -15.397 -41.712 1.00 57.09 95 GLU A CA 1
ATOM 774 C C . GLU A 1 95 ? -0.826 -14.896 -43.019 1.00 57.09 95 GLU A C 1
ATOM 776 O O . GLU A 1 95 ? -1.057 -13.762 -43.436 1.00 57.09 95 GLU A O 1
ATOM 781 N N . ASN A 1 96 ? 0.004 -15.736 -43.642 1.00 56.47 96 ASN A N 1
ATOM 782 C CA . ASN A 1 96 ? 0.309 -15.603 -45.056 1.00 56.47 96 ASN A CA 1
ATOM 783 C C . ASN A 1 96 ? -1.025 -15.777 -45.787 1.00 56.47 96 ASN A C 1
ATOM 785 O O . ASN A 1 96 ? -1.445 -16.902 -46.054 1.00 56.47 96 ASN A O 1
ATOM 789 N N . VAL A 1 97 ? -1.721 -14.667 -46.013 1.00 54.00 97 VAL A N 1
ATOM 790 C CA . VAL A 1 97 ? -2.861 -14.606 -46.915 1.00 54.00 97 VAL A CA 1
ATOM 791 C C . VAL A 1 97 ? -2.293 -14.285 -48.295 1.00 54.00 97 VAL A C 1
ATOM 793 O O . VAL A 1 97 ? -1.954 -13.136 -48.562 1.00 54.00 97 VAL A O 1
ATOM 796 N N . ASP A 1 98 ? -2.154 -15.366 -49.068 1.00 52.00 98 ASP A N 1
ATOM 797 C CA . ASP A 1 98 ? -2.033 -15.517 -50.531 1.00 52.00 98 ASP A CA 1
ATOM 798 C C . ASP A 1 98 ? -1.042 -14.642 -51.328 1.00 52.00 98 ASP A C 1
ATOM 800 O O . ASP A 1 98 ? -1.282 -13.431 -51.541 1.00 52.00 98 ASP A O 1
#

Foldseek 3Di:
DVLLVLLLVVCVVVVVNVVNVVLVVLLVVLVVCCVPVNDLVSLLVSLVVSLVVLVVVCVVVVPDVSSVVSNVVSVVVSVVSVVVVDDPDPPVDPDPDD

Secondary structure (DSSP, 8-state):
-HHHHHHHHHHHHTT-HHHHHHHHHHHHHHHHHHHHH-HHHHHHHHHHHHHHHHHHHHHHSTT-HHHHHHHHHHHHHHHHHHHTT------S------

Radius of gyration: 17.62 Å; chains: 1; bounding box: 37×25×66 Å

Sequence (98 aa):
MEEAEKVKALCEKLGEKDLLRTIDSFIILQRELSTKKGEDFVNVAILGFLEGMLVSLRKKYPQNQDIQGLLELIRTKRAELEEKFRKPEIHLFEENVD